Protein AF-A0A1H5WVT0-F1 (afdb_monomer)

Secondary structure (DSSP, 8-state):
----HHHHHHHHHHHHHHHHHHHHHHTTT-GGGHHHHHHTHHHHHHHHHHHHH-SSTHHHHHHTT-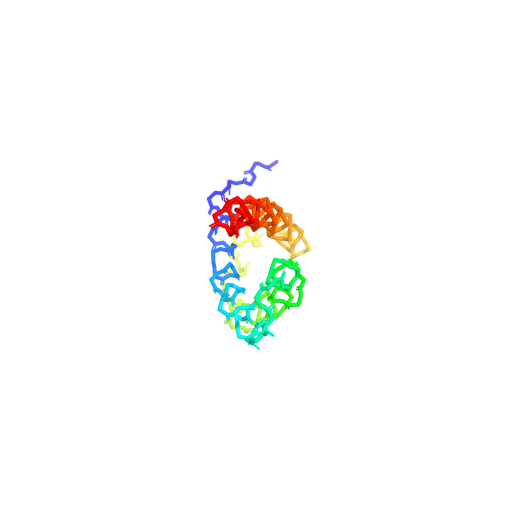-HHHHHHHHHHHHHHHHHHHHHHHHHHHHHHHHHH-

Foldseek 3Di:
DDDPVVVLCVLLVQLLVQLQVVLCVVCVVPVVCSLVCSLPVSSVVSVVVCVVPVPPVVVVVVVVVDDPVNSSVSSSVVSVVVSVVVNVVVVVVVVVVVVVVD

Solvent-accessible surface area (backbone atoms only — not comparable to full-atom values): 5594 Å² total; per-residue (Å²): 134,86,79,56,66,69,59,58,46,62,65,35,47,62,32,52,55,44,11,55,55,45,14,52,64,74,24,68,96,41,67,89,49,29,42,60,34,39,51,41,64,16,35,54,52,18,49,50,49,50,57,68,74,50,67,73,66,50,58,64,45,45,75,66,72,49,51,76,65,56,56,51,52,54,43,48,52,53,43,45,56,53,25,52,52,45,45,53,51,52,53,54,51,49,54,56,51,52,66,76,72,109

pLDDT: mean 85.24, std 10.45, range [49.06, 96.12]

Mean predicted aligned error: 5.93 Å

Sequence (102 aa):
MVISLKHLWQFYKPILFINLVLSMAFCMGYVAYYPYVFMTAGYLCAAGLVRLFERNTKFLFYNLGLSRKDLLVYTFIANLLISLLLLGLFHLLSLAYDEFKG

Organism: NCBI:txid797291

Nearest PDB structures (foldseek):
  3k1i-assembly2_B  TM=2.559E-01  e=9.617E+00  Helicobacter pylori 26695

Radius of gyration: 16.26 Å; Cα contacts (8 Å, |Δi|>4): 58; chains: 1; bounding box: 41×27×44 Å

Structure (mmCIF, N/CA/C/O backbone):
data_AF-A0A1H5WVT0-F1
#
_entry.id   AF-A0A1H5WVT0-F1
#
loop_
_atom_site.group_PDB
_atom_site.id
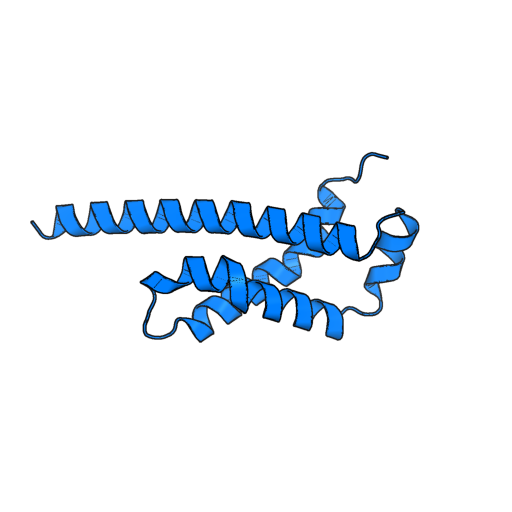_atom_site.type_symbol
_atom_site.label_atom_id
_atom_site.label_alt_id
_atom_site.label_comp_id
_atom_site.label_asym_id
_atom_site.label_entity_id
_atom_site.label_seq_id
_atom_site.pdbx_PDB_ins_code
_atom_site.Cartn_x
_atom_site.Cartn_y
_atom_site.Cartn_z
_atom_site.occupancy
_atom_site.B_iso_or_equiv
_atom_site.auth_seq_id
_atom_site.auth_comp_id
_atom_site.auth_asym_id
_atom_site.auth_atom_id
_atom_site.pdbx_PDB_model_num
ATOM 1 N N . MET A 1 1 ? -11.549 15.118 18.814 1.00 49.06 1 MET A N 1
ATOM 2 C CA . MET A 1 1 ? -11.004 13.872 19.397 1.00 49.06 1 MET A CA 1
ATOM 3 C C . MET A 1 1 ? -9.733 13.523 18.640 1.00 49.06 1 MET A C 1
ATOM 5 O O . MET A 1 1 ? -9.809 13.308 17.438 1.00 49.06 1 MET A O 1
ATOM 9 N N . VAL A 1 2 ? -8.568 13.578 19.288 1.00 58.69 2 VAL A N 1
ATOM 10 C CA . VAL A 1 2 ? -7.285 13.320 18.616 1.00 58.69 2 VAL A CA 1
ATOM 11 C C . VAL A 1 2 ? -7.069 11.814 18.577 1.00 58.69 2 VAL A C 1
ATOM 13 O O . VAL A 1 2 ? -6.731 11.199 19.586 1.00 58.69 2 VAL A O 1
ATOM 16 N N . ILE A 1 3 ? -7.310 11.203 17.421 1.00 67.31 3 ILE A N 1
ATOM 17 C CA . ILE A 1 3 ? -6.962 9.801 17.203 1.00 67.31 3 ILE A CA 1
ATOM 18 C C . ILE A 1 3 ? -5.439 9.719 17.238 1.00 67.31 3 ILE A C 1
ATOM 20 O O . ILE A 1 3 ? -4.753 10.330 16.419 1.00 67.31 3 ILE A O 1
ATOM 24 N N . SER A 1 4 ? -4.894 8.984 18.203 1.00 77.31 4 SER A N 1
ATOM 25 C CA . SER A 1 4 ? -3.447 8.824 18.285 1.00 77.31 4 SER A CA 1
ATOM 26 C C . SER A 1 4 ? -2.950 8.005 17.093 1.00 77.31 4 SER A C 1
ATOM 28 O O . SER A 1 4 ? -3.402 6.879 16.868 1.00 77.31 4 SER A O 1
ATOM 30 N N . LEU A 1 5 ? -1.980 8.566 16.364 1.00 79.56 5 LEU A N 1
ATOM 31 C CA . LEU A 1 5 ? -1.302 7.956 15.213 1.00 79.56 5 LEU A CA 1
ATOM 32 C C . LEU A 1 5 ? -0.843 6.516 15.483 1.00 79.56 5 LEU A C 1
ATOM 34 O O . LEU A 1 5 ? -0.861 5.681 14.585 1.00 79.56 5 LEU A O 1
ATOM 38 N N . LYS A 1 6 ? -0.498 6.202 16.738 1.00 82.50 6 LYS A N 1
ATOM 39 C CA . LYS A 1 6 ? -0.097 4.860 17.172 1.00 82.50 6 LYS A CA 1
ATOM 40 C C . LYS A 1 6 ? -1.178 3.805 16.913 1.00 82.50 6 LYS A C 1
ATOM 42 O O . LYS A 1 6 ? -0.851 2.698 16.496 1.00 82.50 6 LYS A O 1
ATOM 47 N N . HIS A 1 7 ? -2.449 4.143 17.127 1.00 80.62 7 HIS A N 1
ATOM 48 C CA . HIS A 1 7 ? -3.568 3.217 16.927 1.00 80.62 7 HIS A CA 1
ATOM 49 C C . HIS A 1 7 ? -3.839 2.995 15.438 1.00 80.62 7 HIS A C 1
ATOM 51 O O . HIS A 1 7 ? -4.018 1.858 15.007 1.00 80.62 7 HIS A O 1
ATOM 57 N N . LEU A 1 8 ? -3.795 4.070 14.642 1.00 82.69 8 LEU A N 1
ATOM 58 C CA . LEU A 1 8 ? -3.911 3.980 13.184 1.00 82.69 8 LEU A CA 1
ATOM 59 C C . LEU A 1 8 ? -2.778 3.135 12.597 1.00 82.69 8 LEU A C 1
ATOM 61 O O . LEU A 1 8 ? -3.027 2.273 11.759 1.00 82.69 8 LEU A O 1
ATOM 65 N N . TRP A 1 9 ? -1.552 3.322 13.090 1.00 84.69 9 TRP A N 1
ATOM 66 C CA . TRP A 1 9 ? -0.403 2.524 12.679 1.00 84.69 9 TRP A CA 1
ATOM 67 C C . TRP A 1 9 ? -0.555 1.045 13.039 1.00 84.69 9 TRP A C 1
ATOM 69 O O . TRP A 1 9 ? -0.289 0.187 12.203 1.00 84.69 9 TRP A O 1
ATOM 79 N N . GLN A 1 10 ? -1.016 0.725 14.252 1.00 85.81 10 GLN A N 1
ATOM 80 C CA . GLN A 1 10 ? -1.258 -0.664 14.655 1.00 85.81 10 GLN A CA 1
ATOM 81 C C . GLN A 1 10 ? -2.299 -1.351 13.769 1.00 85.81 10 GLN A C 1
ATOM 83 O O . GLN A 1 10 ? -2.098 -2.503 13.397 1.00 85.81 10 GLN A O 1
ATOM 88 N N . PHE A 1 11 ? -3.364 -0.639 13.398 1.00 85.56 11 PHE A N 1
ATOM 89 C CA . PHE A 1 11 ? -4.380 -1.156 12.485 1.00 85.56 11 PHE A CA 1
ATOM 90 C C . PHE A 1 11 ? -3.859 -1.300 11.046 1.00 85.56 11 PHE A C 1
ATOM 92 O O . PHE A 1 11 ? -4.169 -2.269 10.358 1.00 85.56 11 PHE A O 1
ATOM 99 N N . TYR A 1 12 ? -3.038 -0.354 10.584 1.00 90.12 12 TYR A N 1
ATOM 100 C CA . TYR A 1 12 ? -2.490 -0.368 9.230 1.00 90.12 12 TYR A CA 1
ATOM 101 C C . TYR A 1 12 ? -1.385 -1.412 9.030 1.00 90.12 12 TYR A C 1
ATOM 103 O O . TYR A 1 12 ? -1.272 -1.989 7.953 1.00 90.12 12 TYR A O 1
ATOM 111 N N . LYS A 1 13 ? -0.581 -1.683 10.062 1.00 90.50 13 LYS A N 1
ATOM 112 C CA . LYS A 1 13 ? 0.568 -2.594 10.007 1.00 90.50 13 LYS A CA 1
ATOM 113 C C . LYS A 1 13 ? 0.256 -3.954 9.352 1.00 90.50 13 LYS A C 1
ATOM 115 O O . LYS A 1 13 ? 0.964 -4.296 8.407 1.00 90.50 13 LYS A O 1
ATOM 120 N N . PRO A 1 14 ? -0.759 -4.733 9.774 1.00 91.06 14 PRO A N 1
ATOM 121 C CA . PRO A 1 14 ? -1.060 -6.013 9.128 1.00 91.06 14 PRO A CA 1
ATOM 122 C C . PRO A 1 14 ? -1.494 -5.847 7.664 1.00 91.06 14 PRO A C 1
ATOM 124 O O . PRO A 1 14 ? -1.076 -6.634 6.817 1.00 91.06 14 PRO A O 1
ATOM 127 N N . ILE A 1 15 ? -2.263 -4.797 7.346 1.00 92.81 15 ILE A N 1
ATOM 128 C CA . ILE A 1 15 ? -2.681 -4.489 5.969 1.00 92.81 15 ILE A CA 1
ATOM 129 C C . ILE A 1 15 ? -1.452 -4.219 5.101 1.00 92.81 15 ILE A C 1
ATOM 131 O O . ILE A 1 15 ? -1.344 -4.784 4.019 1.00 92.81 15 ILE A O 1
ATOM 135 N N . LEU A 1 16 ? -0.502 -3.419 5.590 1.00 93.75 16 LEU A N 1
ATOM 136 C CA . LEU A 1 16 ? 0.741 -3.107 4.888 1.00 93.75 16 LEU A CA 1
ATOM 137 C C . LEU A 1 16 ? 1.549 -4.372 4.565 1.00 93.75 16 LEU A C 1
ATOM 139 O O . LEU A 1 16 ? 1.956 -4.560 3.422 1.00 93.75 16 LEU A O 1
ATOM 143 N N . PHE A 1 17 ? 1.760 -5.250 5.550 1.00 93.44 17 PHE A N 1
ATOM 144 C CA . PHE A 1 17 ? 2.534 -6.480 5.349 1.00 93.44 17 PHE A CA 1
ATOM 145 C C . PHE A 1 17 ? 1.870 -7.434 4.356 1.00 93.44 17 PHE A C 1
ATOM 147 O O . PHE A 1 17 ? 2.540 -7.961 3.469 1.00 93.44 17 PHE A O 1
ATOM 154 N N . ILE A 1 18 ? 0.556 -7.631 4.465 1.00 93.75 18 ILE A N 1
ATOM 155 C CA . ILE A 1 18 ? -0.179 -8.490 3.533 1.00 93.75 18 ILE A CA 1
ATOM 156 C C . ILE A 1 18 ? -0.187 -7.866 2.132 1.00 93.75 18 ILE A C 1
ATOM 158 O O . ILE A 1 18 ? 0.003 -8.579 1.150 1.00 93.75 18 ILE A O 1
ATOM 162 N N . ASN A 1 19 ? -0.344 -6.542 2.031 1.00 96.12 19 ASN A N 1
ATOM 163 C CA . ASN A 1 19 ? -0.328 -5.827 0.759 1.00 96.12 19 ASN A CA 1
ATOM 164 C C . ASN A 1 19 ? 1.029 -5.948 0.047 1.00 96.12 19 ASN A C 1
ATOM 166 O O . ASN A 1 19 ? 1.058 -6.205 -1.153 1.00 96.12 19 ASN A O 1
ATOM 170 N N . LEU A 1 20 ? 2.145 -5.834 0.778 1.00 93.56 20 LEU A N 1
ATOM 171 C CA . LEU A 1 20 ? 3.492 -6.042 0.228 1.00 93.56 20 LEU A CA 1
ATOM 172 C C . LEU A 1 20 ? 3.606 -7.420 -0.440 1.00 93.56 20 LEU A C 1
ATOM 174 O O . LEU A 1 20 ? 3.955 -7.514 -1.614 1.00 93.56 20 LEU A O 1
ATOM 178 N N . VAL A 1 21 ? 3.259 -8.484 0.289 1.00 93.94 21 VAL A N 1
ATOM 179 C CA . VAL A 1 21 ? 3.389 -9.864 -0.204 1.00 93.94 21 VAL A CA 1
ATOM 180 C C . VAL A 1 21 ? 2.433 -10.139 -1.367 1.00 93.94 21 VAL A C 1
ATOM 182 O O . VAL A 1 21 ? 2.849 -10.695 -2.383 1.00 93.94 21 VAL A O 1
ATOM 185 N N . LEU A 1 22 ? 1.169 -9.722 -1.260 1.00 94.00 22 LEU A N 1
ATOM 186 C CA . LEU A 1 22 ? 0.181 -9.927 -2.323 1.00 94.00 22 LEU A CA 1
ATOM 187 C C . LEU A 1 22 ? 0.534 -9.166 -3.595 1.00 94.00 22 LEU A C 1
ATOM 189 O O . LEU A 1 22 ? 0.417 -9.712 -4.687 1.00 94.00 22 LEU A O 1
ATOM 193 N N . SER A 1 23 ? 0.990 -7.924 -3.464 1.00 94.75 23 SER A N 1
ATOM 194 C CA . SER A 1 23 ? 1.366 -7.113 -4.620 1.00 94.75 23 SER A CA 1
ATOM 195 C C . SER A 1 23 ? 2.591 -7.672 -5.328 1.00 94.75 23 SER A C 1
ATOM 197 O O . SER A 1 23 ? 2.649 -7.639 -6.554 1.00 94.75 23 SER A O 1
ATOM 199 N N . MET A 1 24 ? 3.545 -8.245 -4.585 1.00 92.31 24 MET A N 1
ATOM 200 C CA . MET A 1 24 ? 4.671 -8.959 -5.192 1.00 92.31 24 MET A CA 1
ATOM 201 C C . MET A 1 24 ? 4.188 -10.198 -5.946 1.00 92.31 24 MET A C 1
ATOM 203 O O . MET A 1 24 ? 4.602 -10.415 -7.082 1.00 92.31 24 MET A O 1
ATOM 207 N N . ALA A 1 25 ? 3.284 -10.978 -5.345 1.00 92.94 25 ALA A N 1
ATOM 208 C CA . ALA A 1 25 ? 2.727 -12.172 -5.976 1.00 92.94 25 ALA A CA 1
ATOM 209 C C . ALA A 1 25 ? 1.944 -11.842 -7.260 1.00 92.94 25 ALA A C 1
ATOM 211 O O . ALA A 1 25 ? 2.094 -12.528 -8.267 1.00 92.94 25 ALA A O 1
ATOM 212 N N . PHE A 1 26 ? 1.148 -10.770 -7.257 1.00 92.50 26 PHE A N 1
ATOM 213 C CA . PHE A 1 26 ? 0.371 -10.336 -8.423 1.00 92.50 26 PHE A CA 1
ATOM 214 C C . PHE A 1 26 ? 1.223 -9.749 -9.549 1.00 92.50 26 PHE A C 1
ATOM 216 O O . PHE A 1 26 ? 0.850 -9.867 -10.713 1.00 92.50 26 PHE A O 1
ATOM 223 N N . CYS A 1 27 ? 2.364 -9.143 -9.226 1.00 93.06 27 CYS A N 1
ATOM 224 C CA . CYS A 1 27 ? 3.271 -8.564 -10.218 1.00 93.06 27 CYS A CA 1
ATOM 225 C C . CYS A 1 27 ? 4.412 -9.501 -10.624 1.00 93.06 27 CYS A C 1
ATOM 227 O O . CYS A 1 27 ? 5.395 -9.043 -11.215 1.00 93.06 27 CYS A O 1
ATOM 229 N N . MET A 1 28 ? 4.321 -10.798 -10.321 1.00 88.56 28 MET A N 1
ATOM 230 C CA . MET A 1 28 ? 5.340 -11.768 -10.710 1.00 88.56 28 MET A CA 1
ATOM 231 C C . MET A 1 28 ? 5.433 -11.821 -12.246 1.00 88.56 28 MET A C 1
ATOM 233 O O . MET A 1 28 ? 4.492 -12.217 -12.924 1.00 88.56 28 MET A O 1
ATOM 237 N N . GLY A 1 29 ? 6.555 -11.346 -12.797 1.00 84.75 29 GLY A N 1
ATOM 238 C CA . GLY A 1 29 ? 6.772 -11.185 -14.245 1.00 84.75 29 GLY A CA 1
ATOM 239 C C . GLY A 1 29 ? 6.600 -9.757 -14.782 1.00 84.75 29 GLY A C 1
ATOM 240 O O . GLY A 1 29 ? 7.050 -9.472 -15.887 1.00 84.75 29 GLY A O 1
ATOM 241 N N . TYR A 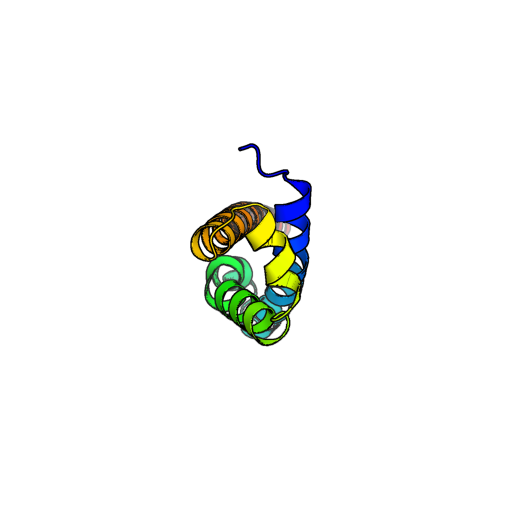1 30 ? 6.037 -8.836 -13.993 1.00 88.75 30 TYR A N 1
ATOM 242 C CA . TYR A 1 30 ? 5.740 -7.456 -14.397 1.00 88.75 30 TYR A CA 1
ATOM 243 C C . TYR A 1 30 ? 6.026 -6.459 -13.260 1.00 88.75 30 TYR A C 1
ATOM 245 O O . TYR A 1 30 ? 5.149 -5.733 -12.792 1.00 88.75 30 TYR A O 1
ATOM 253 N N . VAL A 1 31 ? 7.285 -6.409 -12.812 1.00 87.00 31 VAL A N 1
ATOM 254 C CA . VAL A 1 31 ? 7.717 -5.648 -11.620 1.00 87.00 31 VAL A CA 1
ATOM 255 C C . VAL A 1 31 ? 7.424 -4.145 -11.731 1.00 87.00 31 VAL A C 1
ATOM 257 O O . VAL A 1 31 ? 7.096 -3.516 -10.730 1.00 87.00 31 VAL A O 1
ATOM 260 N N . ALA A 1 32 ? 7.442 -3.573 -12.939 1.00 86.94 32 ALA A N 1
ATOM 261 C CA . ALA A 1 32 ? 7.098 -2.166 -13.170 1.00 86.94 32 ALA A CA 1
ATOM 262 C C . ALA A 1 32 ? 5.665 -1.801 -12.726 1.00 86.94 32 ALA A C 1
ATOM 264 O O . ALA A 1 32 ? 5.401 -0.655 -12.368 1.00 86.94 32 ALA A O 1
ATOM 265 N N . TYR A 1 33 ? 4.745 -2.771 -12.692 1.00 89.81 33 TYR A N 1
ATOM 266 C CA . TYR A 1 33 ? 3.362 -2.544 -12.266 1.00 89.81 33 TYR A CA 1
ATOM 267 C C . TYR A 1 33 ? 3.174 -2.620 -10.748 1.00 89.81 33 TYR A C 1
ATOM 269 O O . TYR A 1 33 ? 2.095 -2.302 -10.243 1.00 89.81 33 TYR A O 1
ATOM 277 N N . TYR A 1 34 ? 4.212 -3.018 -10.006 1.00 91.56 34 TYR A N 1
ATOM 278 C CA . TYR A 1 34 ? 4.160 -3.208 -8.560 1.00 91.56 34 TYR A CA 1
ATOM 279 C C . TYR A 1 34 ? 3.563 -2.017 -7.795 1.00 91.56 34 TYR A C 1
ATOM 281 O O . TYR A 1 34 ? 2.631 -2.248 -7.022 1.00 91.56 34 TYR A O 1
ATOM 289 N N . PRO A 1 35 ? 3.977 -0.752 -8.021 1.00 91.69 35 PRO A N 1
ATOM 290 C CA . PRO A 1 35 ? 3.415 0.370 -7.271 1.00 91.69 35 PRO A CA 1
ATOM 291 C C . PRO A 1 35 ? 1.912 0.569 -7.519 1.00 91.69 35 PRO A C 1
ATOM 293 O O . PRO A 1 35 ? 1.170 0.903 -6.597 1.00 91.69 35 PRO A O 1
ATOM 296 N N . TYR A 1 36 ? 1.435 0.310 -8.741 1.00 92.00 36 TYR A N 1
ATOM 297 C CA . TYR A 1 36 ? 0.017 0.434 -9.097 1.00 92.00 36 TYR A CA 1
ATOM 298 C C . TYR A 1 36 ? -0.832 -0.667 -8.460 1.00 92.00 36 TYR A C 1
ATOM 300 O O . TYR A 1 36 ? -1.923 -0.398 -7.948 1.00 92.00 36 TYR A O 1
ATOM 308 N N . VAL A 1 37 ? -0.328 -1.902 -8.453 1.00 94.19 37 VAL A N 1
ATOM 309 C CA . VAL A 1 37 ? -1.002 -3.038 -7.812 1.00 94.19 37 VAL A CA 1
ATOM 310 C C . VAL A 1 37 ? -1.023 -2.869 -6.295 1.00 94.19 37 VAL A C 1
ATOM 312 O O . VAL A 1 37 ? -2.077 -3.044 -5.684 1.00 94.19 37 VAL A O 1
ATOM 315 N N . PHE A 1 38 ? 0.089 -2.426 -5.709 1.00 95.12 38 PHE A N 1
ATOM 316 C CA . PHE A 1 38 ? 0.197 -2.093 -4.290 1.00 95.12 38 PHE A CA 1
ATOM 317 C C . PHE A 1 38 ? -0.759 -0.973 -3.872 1.00 95.12 38 PHE A C 1
ATOM 319 O O . PHE A 1 38 ? -1.374 -1.031 -2.803 1.00 95.12 38 PHE A O 1
ATOM 326 N N . MET A 1 39 ? -0.961 0.021 -4.734 1.00 93.81 39 MET A N 1
ATOM 327 C CA . MET A 1 39 ? -1.924 1.092 -4.494 1.00 93.81 39 MET A CA 1
ATOM 328 C C . MET A 1 39 ? -3.380 0.604 -4.514 1.00 93.81 39 MET A C 1
ATOM 330 O O . MET A 1 39 ? -4.213 1.140 -3.783 1.00 93.81 39 MET A O 1
ATOM 334 N N . THR A 1 40 ? -3.698 -0.393 -5.347 1.00 93.56 40 THR A N 1
ATOM 335 C CA . THR A 1 40 ? -5.078 -0.773 -5.685 1.00 93.56 40 THR A CA 1
ATOM 336 C C . THR A 1 40 ? -5.431 -2.195 -5.241 1.00 93.56 40 THR A C 1
ATOM 338 O O . THR A 1 40 ? -5.845 -2.402 -4.099 1.00 93.56 40 THR A O 1
ATOM 341 N N . ALA A 1 41 ? -5.308 -3.177 -6.138 1.00 92.75 41 ALA A N 1
ATOM 342 C CA . ALA A 1 41 ? -5.767 -4.548 -5.948 1.00 92.75 41 ALA A CA 1
ATOM 343 C C . ALA A 1 41 ? -5.115 -5.217 -4.732 1.00 92.75 41 ALA A C 1
ATOM 345 O O . ALA A 1 41 ? -5.810 -5.858 -3.945 1.00 92.75 41 ALA A O 1
ATOM 346 N N . GLY A 1 42 ? -3.814 -5.003 -4.521 1.00 93.38 42 GLY A N 1
ATOM 347 C CA . GLY A 1 42 ? -3.103 -5.504 -3.350 1.00 93.38 42 GLY A CA 1
ATOM 348 C C . GLY A 1 42 ? -3.686 -4.958 -2.046 1.00 93.38 42 GLY A C 1
ATOM 349 O O . GLY A 1 42 ? -3.990 -5.733 -1.136 1.00 93.38 42 GLY A O 1
ATOM 350 N N . TYR A 1 43 ? -3.935 -3.644 -1.974 1.00 95.50 43 TYR A N 1
ATOM 351 C CA . TYR A 1 43 ? -4.527 -3.012 -0.793 1.00 95.50 43 TYR A CA 1
ATOM 352 C C . TYR A 1 43 ? -5.943 -3.523 -0.527 1.00 95.50 43 TYR A C 1
ATOM 354 O O . TYR A 1 43 ? -6.261 -3.879 0.607 1.00 95.50 43 TYR A O 1
ATOM 362 N N . LEU A 1 44 ? -6.792 -3.599 -1.557 1.00 94.00 44 LEU A N 1
ATOM 363 C CA . LEU A 1 44 ? -8.168 -4.082 -1.410 1.00 94.00 44 LEU A CA 1
ATOM 364 C C . LEU A 1 44 ? -8.205 -5.534 -0.920 1.00 94.00 44 LEU A C 1
ATOM 366 O O . LEU A 1 44 ? -8.966 -5.851 -0.001 1.00 94.00 44 LEU A O 1
ATOM 370 N N . CYS A 1 45 ? -7.357 -6.400 -1.478 1.00 93.75 45 CYS A N 1
ATOM 371 C CA . CYS A 1 45 ? -7.230 -7.784 -1.031 1.00 93.75 45 CYS A CA 1
ATOM 372 C C . CYS A 1 45 ? -6.696 -7.867 0.405 1.00 93.75 45 CYS A C 1
ATOM 374 O O . CYS A 1 45 ? -7.271 -8.583 1.224 1.00 93.75 45 CYS A O 1
ATOM 376 N N . ALA A 1 46 ? -5.659 -7.102 0.748 1.00 93.88 46 ALA A N 1
ATOM 377 C CA . ALA A 1 46 ? -5.088 -7.081 2.091 1.00 93.88 46 ALA A CA 1
ATOM 378 C C . ALA A 1 46 ? -6.085 -6.574 3.142 1.00 93.88 46 ALA A C 1
ATOM 380 O O . ALA A 1 46 ? -6.300 -7.226 4.164 1.00 93.88 46 ALA A O 1
ATOM 381 N N . ALA A 1 47 ? -6.756 -5.452 2.875 1.00 91.62 47 ALA A N 1
ATOM 382 C CA . ALA A 1 47 ? -7.793 -4.903 3.742 1.00 91.62 47 ALA A CA 1
ATOM 383 C C . ALA A 1 47 ? -8.978 -5.874 3.887 1.00 91.62 47 ALA A C 1
ATOM 385 O O . ALA A 1 47 ? -9.529 -6.027 4.981 1.00 91.62 47 ALA A O 1
ATOM 386 N N . GLY A 1 48 ? -9.348 -6.569 2.807 1.00 90.88 48 GLY A N 1
ATOM 387 C CA . GLY A 1 48 ? -10.355 -7.629 2.813 1.00 90.88 48 GLY A CA 1
ATOM 388 C C . GLY A 1 48 ? -9.963 -8.826 3.684 1.00 90.88 48 GLY A C 1
ATOM 389 O O . GLY A 1 48 ? -10.764 -9.266 4.509 1.00 90.88 48 GLY A O 1
ATOM 390 N N . LEU A 1 49 ? -8.728 -9.315 3.561 1.00 90.56 49 LEU A N 1
ATOM 391 C CA . LEU A 1 49 ? -8.213 -10.431 4.360 1.00 90.56 49 LEU A CA 1
ATOM 392 C C . LEU A 1 49 ? -8.130 -10.069 5.842 1.00 90.56 49 LEU A C 1
ATOM 394 O O . LEU A 1 49 ? -8.703 -10.776 6.669 1.00 90.56 49 LEU A O 1
ATOM 398 N N . VAL A 1 50 ? -7.514 -8.935 6.187 1.00 88.50 50 VAL A N 1
ATOM 399 C CA . VAL A 1 50 ? -7.468 -8.458 7.581 1.00 88.50 50 VAL A CA 1
ATOM 400 C C . VAL A 1 50 ? -8.883 -8.316 8.133 1.00 88.50 50 VAL A C 1
ATOM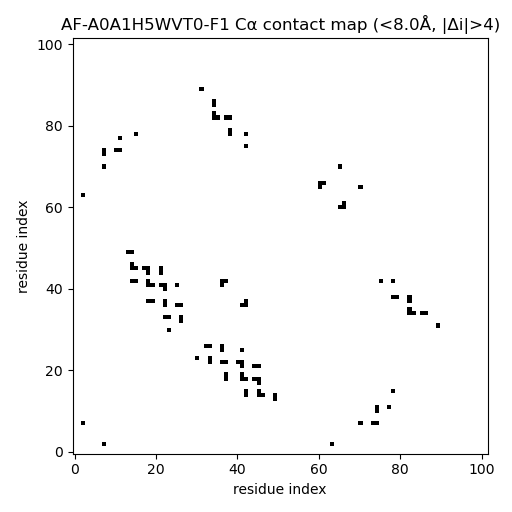 402 O O . VAL A 1 50 ? -9.165 -8.740 9.251 1.00 88.50 50 VAL A O 1
ATOM 405 N N . ARG A 1 51 ? -9.831 -7.816 7.331 1.00 83.88 51 ARG A N 1
ATOM 406 C CA . ARG A 1 51 ? -11.237 -7.722 7.739 1.00 83.88 51 ARG A CA 1
ATOM 407 C C . ARG A 1 51 ? -11.856 -9.081 8.082 1.00 83.88 51 ARG A C 1
ATOM 409 O O . ARG A 1 51 ? -12.701 -9.099 8.991 1.00 83.88 51 ARG A O 1
ATOM 416 N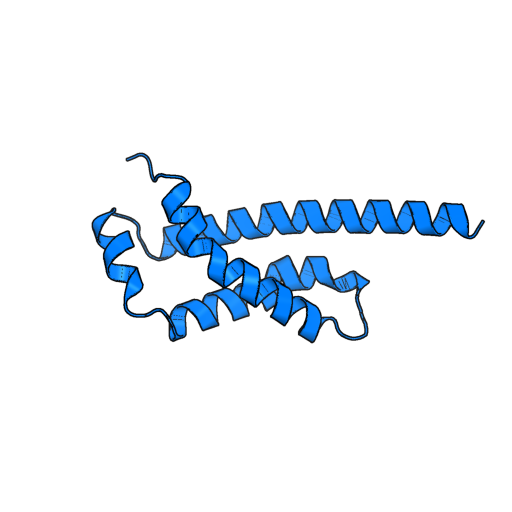 N . LEU A 1 52 ? -11.517 -10.139 7.344 1.00 83.94 52 LEU A N 1
ATOM 417 C CA . LEU A 1 52 ? -12.033 -11.497 7.541 1.00 83.94 52 LEU A CA 1
ATOM 418 C C . LEU A 1 52 ? -11.426 -12.156 8.784 1.00 83.94 52 LEU A C 1
ATOM 420 O O . LEU A 1 52 ? -12.174 -12.715 9.585 1.00 83.94 52 LEU A O 1
ATOM 424 N N . PHE A 1 53 ? -10.111 -12.037 8.974 1.00 82.00 53 PHE A N 1
ATOM 425 C CA . PHE A 1 53 ? -9.394 -12.701 10.065 1.00 82.00 53 PHE A CA 1
ATOM 426 C C . PHE A 1 53 ? -9.452 -11.937 11.398 1.00 82.00 53 PHE A C 1
ATOM 428 O O . PHE A 1 53 ? -9.578 -12.549 12.456 1.00 82.00 53 PHE A O 1
ATOM 435 N N . GLU A 1 54 ? -9.462 -10.603 11.385 1.00 72.56 54 GLU A N 1
ATOM 436 C CA . GLU A 1 54 ? -9.472 -9.781 12.600 1.00 72.56 54 GLU A CA 1
ATOM 437 C C . GLU A 1 54 ? -10.878 -9.290 12.979 1.00 72.56 54 GLU A C 1
ATOM 439 O O . GLU A 1 54 ? -11.186 -8.094 13.031 1.00 72.56 54 GLU A O 1
ATOM 444 N N . ARG A 1 55 ? -11.799 -10.217 13.255 1.00 64.19 55 ARG A N 1
ATOM 445 C CA . ARG A 1 55 ? -13.145 -9.843 13.731 1.00 64.19 55 ARG A CA 1
ATOM 446 C C . ARG A 1 55 ? -13.139 -9.222 15.139 1.00 64.19 55 ARG A C 1
ATOM 448 O O . ARG A 1 55 ? -13.967 -8.347 15.386 1.00 64.19 55 ARG A O 1
ATOM 455 N N . ASN A 1 56 ? -12.195 -9.605 16.006 1.00 60.81 56 ASN A N 1
ATOM 456 C CA . ASN A 1 56 ? -12.214 -9.281 17.442 1.00 60.81 56 ASN A CA 1
ATOM 457 C C . ASN A 1 56 ? -11.459 -7.996 17.841 1.00 60.81 56 ASN A C 1
ATOM 459 O O . ASN A 1 56 ? -11.836 -7.359 18.818 1.00 60.81 56 ASN A O 1
ATOM 463 N N . THR A 1 57 ? -10.451 -7.544 17.088 1.00 61.53 57 THR A N 1
ATOM 464 C CA . THR A 1 57 ? -9.700 -6.301 17.397 1.00 61.53 57 THR A CA 1
ATOM 465 C C . THR A 1 57 ? -10.526 -5.028 17.169 1.00 61.53 57 THR A C 1
ATOM 467 O O . THR A 1 57 ? -10.192 -3.956 17.671 1.00 61.53 57 THR A O 1
ATOM 470 N N . LYS A 1 58 ? -11.665 -5.145 16.474 1.00 61.47 58 LYS A N 1
ATOM 471 C CA . LYS A 1 58 ? -12.565 -4.033 16.127 1.00 61.47 58 LYS A CA 1
ATOM 472 C C . LYS A 1 58 ? -13.189 -3.354 17.348 1.00 61.47 58 LYS A C 1
ATOM 474 O O . LYS A 1 58 ? -13.436 -2.153 17.288 1.00 61.47 58 LYS A O 1
ATOM 479 N N . PHE A 1 59 ? -13.407 -4.079 18.448 1.00 61.88 59 PHE A N 1
ATOM 480 C CA . PHE A 1 59 ? -14.010 -3.518 19.665 1.00 61.88 59 PHE A CA 1
ATOM 481 C C . PHE A 1 59 ? -13.162 -2.398 20.284 1.00 61.88 59 PHE A C 1
ATOM 483 O O . PHE A 1 59 ? -13.713 -1.419 20.781 1.00 61.88 59 PHE A O 1
ATOM 490 N N . LEU A 1 60 ? -11.833 -2.487 20.174 1.00 68.81 60 LEU A N 1
ATOM 491 C CA . LEU A 1 60 ? -10.923 -1.466 20.693 1.00 68.81 60 LEU A CA 1
ATOM 492 C C . LEU A 1 60 ? -11.094 -0.126 19.960 1.00 68.81 60 LEU A C 1
ATOM 494 O O . LEU A 1 60 ? -11.159 0.927 20.586 1.00 68.81 60 LEU A O 1
ATOM 498 N N . PHE A 1 61 ? -11.219 -0.165 18.633 1.00 68.94 61 PHE A N 1
ATOM 499 C CA . PHE A 1 61 ? -11.359 1.040 17.811 1.00 68.94 61 PHE A CA 1
ATOM 500 C C . PHE A 1 61 ? -12.760 1.649 17.888 1.00 68.94 61 PHE A C 1
ATOM 502 O O . PHE A 1 61 ? -12.907 2.867 17.822 1.00 68.94 61 PHE A O 1
ATOM 509 N N . TYR A 1 62 ? -13.783 0.820 18.103 1.00 68.56 62 TYR A N 1
ATOM 510 C CA . TYR A 1 62 ? -15.134 1.303 18.371 1.00 68.56 62 TYR A CA 1
ATOM 511 C C . TYR A 1 62 ? -15.247 2.057 19.690 1.00 68.56 62 TYR A C 1
ATOM 513 O O . TYR A 1 62 ? -15.881 3.109 19.731 1.00 68.56 62 TYR A O 1
ATOM 521 N N . ASN A 1 63 ? -14.580 1.571 20.738 1.00 74.69 63 ASN A N 1
ATOM 522 C CA . ASN A 1 63 ? -14.508 2.276 22.018 1.00 74.69 63 ASN A CA 1
ATOM 523 C C . ASN A 1 63 ? -13.769 3.620 21.903 1.00 74.69 63 ASN A C 1
ATOM 525 O O . ASN A 1 63 ? -13.998 4.517 22.706 1.00 74.69 63 ASN A O 1
ATOM 529 N N . LEU A 1 64 ? -12.926 3.782 20.879 1.00 74.19 64 LEU A N 1
ATOM 530 C CA . LEU A 1 64 ? -12.263 5.041 20.533 1.00 74.19 64 LEU A CA 1
ATOM 531 C C . LEU A 1 64 ? -13.116 5.951 19.629 1.00 74.19 64 LEU A C 1
ATOM 533 O O . LEU A 1 64 ? -12.601 6.945 19.127 1.00 74.19 64 LEU A O 1
ATOM 537 N N . GLY A 1 65 ? -14.390 5.624 19.386 1.00 76.38 65 GLY A N 1
ATOM 538 C CA . GLY A 1 65 ? -15.310 6.438 18.582 1.00 76.38 65 GLY A CA 1
ATOM 539 C C . GLY A 1 65 ? -15.019 6.440 17.078 1.00 76.38 65 GLY A C 1
ATOM 540 O O . GLY A 1 65 ? -15.569 7.264 16.351 1.00 76.38 65 GLY A O 1
ATOM 541 N N . LEU A 1 66 ? -14.159 5.541 16.594 1.00 78.31 66 LEU A N 1
ATOM 542 C CA . LEU A 1 66 ? -13.830 5.435 15.175 1.00 78.31 66 LEU A CA 1
ATOM 543 C C . LEU A 1 66 ? -14.858 4.582 14.440 1.00 78.31 66 LEU A C 1
ATOM 545 O O . LEU A 1 66 ? -15.111 3.429 14.806 1.00 78.31 66 LEU A O 1
ATOM 549 N N . SER A 1 67 ? -15.414 5.119 13.352 1.00 80.56 67 SER A N 1
ATOM 550 C CA . SER A 1 67 ? -16.256 4.318 12.474 1.00 80.56 67 SER A CA 1
ATOM 551 C C . SER A 1 67 ? -15.404 3.426 11.567 1.00 80.56 67 SER A C 1
ATOM 553 O O . SER A 1 67 ? -14.235 3.689 11.273 1.00 80.56 67 SER A O 1
ATOM 555 N N . ARG A 1 68 ? -16.015 2.350 11.058 1.00 76.62 68 ARG A N 1
ATOM 556 C CA . ARG A 1 68 ? -15.356 1.448 10.093 1.00 76.62 68 ARG A CA 1
ATOM 557 C C . ARG A 1 68 ? -14.898 2.173 8.831 1.00 76.62 68 ARG A C 1
ATOM 559 O O . ARG A 1 68 ? -13.887 1.794 8.248 1.00 76.62 68 ARG A O 1
ATOM 566 N N . LYS A 1 69 ? -15.683 3.158 8.387 1.00 83.38 69 LYS A N 1
ATOM 567 C CA . LYS A 1 69 ? -15.397 3.924 7.173 1.00 83.38 69 LYS A CA 1
ATOM 568 C C . LYS A 1 69 ? -14.151 4.776 7.380 1.00 83.38 69 LYS A C 1
ATOM 570 O O . LYS A 1 69 ? -13.286 4.773 6.515 1.00 83.38 69 LYS A O 1
ATOM 575 N N . ASP A 1 70 ? -14.016 5.382 8.554 1.00 84.38 70 ASP A N 1
ATOM 576 C CA . ASP A 1 70 ? -12.870 6.231 8.879 1.00 84.38 70 ASP A CA 1
ATOM 577 C C . ASP A 1 70 ? -11.571 5.424 8.888 1.00 84.38 70 ASP A C 1
ATOM 579 O O . ASP A 1 70 ? -10.597 5.822 8.261 1.00 84.38 70 ASP A O 1
ATOM 583 N N . LEU A 1 71 ? -11.562 4.237 9.509 1.00 85.00 71 LEU A N 1
ATOM 584 C CA . LEU A 1 71 ? -10.388 3.352 9.506 1.00 85.00 71 LEU A CA 1
ATOM 585 C C . LEU A 1 71 ? -9.956 2.948 8.086 1.00 85.00 71 LEU A C 1
ATOM 587 O O . LEU A 1 71 ? -8.762 2.941 7.780 1.00 85.00 71 LEU A O 1
ATOM 591 N N . LEU A 1 72 ? -10.913 2.632 7.208 1.00 86.62 72 LEU A N 1
ATOM 592 C CA . LEU A 1 72 ? -10.624 2.342 5.800 1.00 86.62 72 LEU A CA 1
ATOM 593 C C . LEU A 1 72 ? -10.051 3.565 5.081 1.00 86.62 72 LEU A C 1
ATOM 595 O O . LEU A 1 72 ? -9.036 3.445 4.409 1.00 86.62 72 LEU A O 1
ATOM 599 N N . VAL A 1 73 ? -10.644 4.744 5.266 1.00 89.75 73 VAL A N 1
ATOM 600 C CA . VAL A 1 73 ? -10.153 5.986 4.654 1.00 89.75 73 VAL A CA 1
ATOM 601 C C . VAL A 1 73 ? -8.740 6.317 5.136 1.00 89.75 73 VAL A C 1
ATOM 603 O O . VAL A 1 73 ? -7.863 6.565 4.313 1.00 89.75 73 VAL A O 1
ATOM 606 N N . TYR A 1 74 ? -8.471 6.252 6.442 1.00 88.56 74 TYR A N 1
ATOM 607 C CA . TYR A 1 74 ? -7.141 6.537 6.986 1.0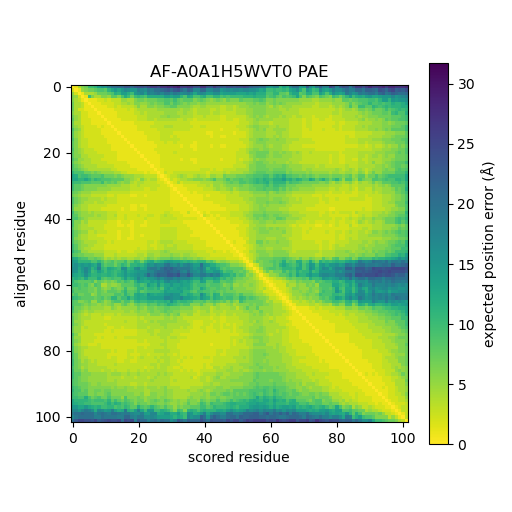0 88.56 74 TYR A CA 1
ATOM 608 C C . TYR A 1 74 ? -6.080 5.559 6.481 1.00 88.56 74 TYR A C 1
ATOM 610 O O . TYR A 1 74 ? -4.985 5.976 6.105 1.00 88.56 74 TYR A O 1
ATOM 618 N N . THR A 1 75 ? -6.395 4.263 6.444 1.00 90.75 75 THR A N 1
ATOM 619 C CA . THR A 1 75 ? -5.457 3.255 5.928 1.00 90.75 75 THR A CA 1
ATOM 620 C C . THR A 1 75 ? -5.258 3.358 4.425 1.00 90.75 75 THR A C 1
ATOM 622 O O . THR A 1 75 ? -4.145 3.146 3.956 1.00 90.75 75 THR A O 1
ATOM 625 N N . PHE A 1 76 ? -6.295 3.723 3.672 1.00 92.25 76 PHE A N 1
ATOM 626 C CA . PHE A 1 76 ? -6.181 3.978 2.242 1.00 92.25 76 PHE A CA 1
ATOM 627 C C . PHE A 1 76 ? -5.285 5.186 1.962 1.00 92.25 76 PHE A C 1
ATOM 629 O O . PHE A 1 76 ? -4.382 5.088 1.138 1.00 92.25 76 PHE A O 1
ATOM 636 N N . ILE A 1 77 ? -5.461 6.294 2.692 1.00 93.00 77 ILE A N 1
ATOM 637 C CA . ILE A 1 77 ? -4.594 7.477 2.579 1.00 93.00 77 ILE A CA 1
ATOM 638 C C . ILE A 1 77 ? -3.144 7.118 2.930 1.00 93.00 77 ILE A C 1
ATOM 640 O O . ILE A 1 77 ? -2.230 7.482 2.194 1.00 93.00 77 ILE A O 1
ATOM 644 N N . ALA A 1 78 ? -2.918 6.365 4.011 1.00 91.75 78 ALA A N 1
ATOM 645 C CA . ALA A 1 78 ? -1.578 5.898 4.368 1.00 91.75 78 ALA A CA 1
ATOM 646 C C . ALA A 1 78 ? -0.958 5.023 3.262 1.00 91.75 78 ALA A C 1
ATOM 648 O O . ALA A 1 78 ? 0.210 5.201 2.913 1.00 91.75 78 ALA A O 1
ATOM 649 N N . ASN A 1 79 ? -1.745 4.122 2.667 1.00 94.62 79 ASN A N 1
ATOM 650 C CA . ASN A 1 79 ? -1.304 3.287 1.553 1.00 94.62 79 ASN A CA 1
ATOM 651 C C . ASN A 1 79 ? -0.995 4.101 0.296 1.00 94.62 79 ASN A C 1
ATOM 653 O O . ASN A 1 79 ? 0.004 3.837 -0.368 1.00 94.62 79 ASN A O 1
ATOM 657 N N . LEU A 1 80 ? -1.807 5.114 -0.006 1.00 93.75 80 LEU A N 1
ATOM 658 C CA . LEU A 1 80 ? -1.590 6.033 -1.118 1.00 93.75 80 LEU A CA 1
ATOM 659 C C . LEU A 1 80 ? -0.254 6.770 -0.966 1.00 93.75 80 LEU A C 1
ATOM 661 O O . LEU A 1 80 ? 0.544 6.781 -1.897 1.00 93.75 80 LEU A O 1
ATOM 665 N N . LEU A 1 81 ? 0.026 7.322 0.220 1.00 93.88 81 LEU A N 1
ATOM 666 C CA . LEU A 1 81 ? 1.288 8.017 0.496 1.00 93.88 81 LEU A CA 1
ATOM 667 C C . LEU A 1 81 ? 2.498 7.095 0.299 1.00 93.88 81 LEU A C 1
ATOM 669 O O . LEU A 1 81 ? 3.470 7.481 -0.344 1.00 93.88 81 LEU A O 1
ATOM 673 N N . ILE A 1 82 ? 2.422 5.855 0.786 1.00 92.94 82 ILE A N 1
ATOM 674 C CA . ILE A 1 82 ? 3.488 4.861 0.589 1.00 92.94 82 ILE A CA 1
ATOM 675 C C . ILE A 1 82 ? 3.617 4.468 -0.887 1.00 92.94 82 ILE A C 1
ATOM 677 O O . ILE A 1 82 ? 4.728 4.315 -1.386 1.00 92.94 82 ILE A O 1
ATOM 681 N N . SER A 1 83 ? 2.502 4.349 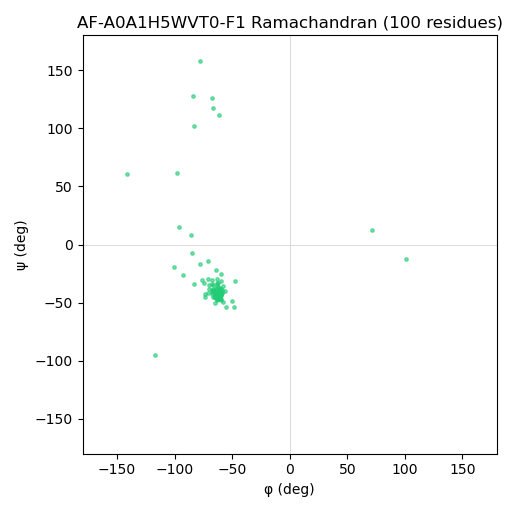-1.607 1.00 92.50 83 SER A N 1
ATOM 682 C CA . SER A 1 83 ? 2.499 4.026 -3.039 1.00 92.50 83 SER A CA 1
ATOM 683 C C . SER A 1 83 ? 3.156 5.127 -3.872 1.00 92.50 83 SER A C 1
ATOM 685 O O . SER A 1 83 ? 3.911 4.828 -4.792 1.00 92.50 83 SER A O 1
ATOM 687 N N . LEU A 1 84 ? 2.926 6.398 -3.526 1.00 93.44 84 LEU A N 1
ATOM 688 C CA . LEU A 1 84 ? 3.586 7.538 -4.168 1.00 93.44 84 LEU A CA 1
ATOM 689 C C . LEU A 1 84 ? 5.099 7.535 -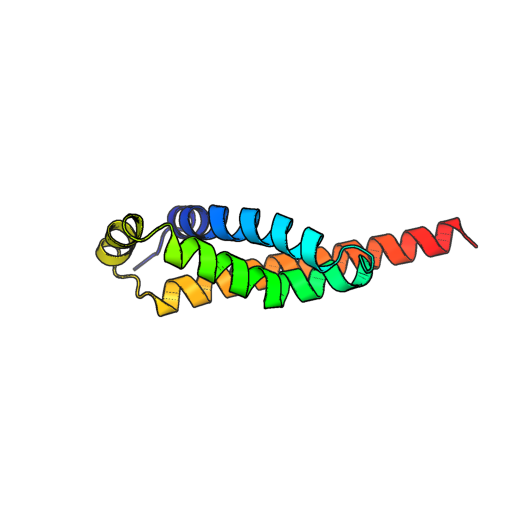3.914 1.00 93.44 84 LEU A C 1
ATOM 691 O O . LEU A 1 84 ? 5.872 7.777 -4.839 1.00 93.44 84 LEU A O 1
ATOM 695 N N . LEU A 1 85 ? 5.530 7.197 -2.694 1.00 93.44 85 LEU A N 1
ATOM 696 C CA . LEU A 1 85 ? 6.953 7.019 -2.385 1.00 93.44 85 LEU A CA 1
ATOM 697 C C . LEU A 1 85 ? 7.568 5.865 -3.191 1.00 93.44 85 LEU A C 1
ATOM 699 O O . LEU A 1 85 ? 8.667 6.010 -3.722 1.00 93.44 85 LEU A O 1
ATOM 703 N N . LEU A 1 86 ? 6.852 4.745 -3.328 1.00 90.44 86 LEU A N 1
ATOM 704 C CA . LEU A 1 86 ? 7.284 3.612 -4.152 1.00 90.44 86 LEU A CA 1
ATOM 705 C C . LEU A 1 86 ? 7.395 3.989 -5.632 1.00 90.44 86 LEU A C 1
ATOM 707 O O . LEU A 1 86 ? 8.378 3.620 -6.267 1.00 90.44 86 LEU A O 1
ATOM 711 N N . LEU A 1 87 ? 6.436 4.744 -6.175 1.00 92.19 87 LEU A N 1
ATOM 712 C CA . LEU A 1 87 ? 6.503 5.260 -7.546 1.00 92.19 87 LEU A CA 1
ATOM 713 C C . LEU A 1 87 ? 7.735 6.147 -7.753 1.00 92.19 87 LEU A C 1
ATOM 715 O O . LEU A 1 87 ? 8.464 5.952 -8.722 1.00 92.19 87 LEU A O 1
ATOM 719 N N . GLY A 1 88 ? 7.995 7.077 -6.829 1.00 91.50 88 GLY A N 1
ATOM 720 C CA . GLY A 1 88 ? 9.184 7.930 -6.881 1.00 91.50 88 GLY A CA 1
ATOM 721 C C . GLY A 1 88 ? 10.485 7.124 -6.845 1.00 91.50 88 GLY A C 1
ATOM 722 O O . GLY A 1 88 ? 11.384 7.371 -7.645 1.00 91.50 88 GLY A O 1
ATOM 723 N N . LEU A 1 89 ? 10.560 6.113 -5.975 1.00 91.38 89 LEU A N 1
ATOM 724 C CA . LEU A 1 89 ? 11.714 5.218 -5.878 1.00 91.38 89 LEU A CA 1
ATOM 725 C C . LEU A 1 89 ? 11.934 4.420 -7.172 1.00 91.38 89 LEU A C 1
ATOM 727 O O . LEU A 1 89 ? 13.058 4.337 -7.659 1.00 91.38 89 LEU A O 1
ATOM 731 N N . PHE A 1 90 ? 10.866 3.857 -7.741 1.00 89.62 90 PHE A N 1
ATOM 732 C CA . PHE A 1 90 ? 10.921 3.121 -9.006 1.00 89.62 90 PHE A CA 1
ATOM 733 C C . PHE A 1 90 ? 11.362 4.009 -10.167 1.00 89.62 90 PHE A C 1
ATOM 735 O O . PHE A 1 90 ? 12.163 3.584 -10.996 1.00 89.62 90 PHE A O 1
ATOM 742 N N . HIS A 1 91 ? 10.869 5.246 -10.216 1.00 89.31 91 HIS A N 1
ATOM 743 C CA . HIS A 1 91 ? 11.267 6.195 -11.246 1.00 89.31 91 HIS A CA 1
ATOM 744 C C . HIS A 1 91 ? 12.755 6.554 -11.139 1.00 89.31 91 HIS A C 1
ATOM 746 O O . HIS A 1 91 ? 13.465 6.521 -12.141 1.00 89.31 91 HIS A O 1
ATOM 752 N N . LEU A 1 92 ? 13.248 6.804 -9.923 1.00 90.81 92 LEU A N 1
ATOM 753 C CA . LEU A 1 92 ? 14.660 7.102 -9.676 1.00 90.81 92 LEU A CA 1
ATOM 754 C C . LEU A 1 92 ? 15.576 5.913 -10.014 1.00 90.81 92 LEU A C 1
ATOM 756 O O . LEU A 1 92 ? 16.627 6.101 -10.620 1.00 90.81 92 LEU A O 1
ATOM 760 N N . LEU A 1 93 ? 15.156 4.689 -9.684 1.00 88.94 93 LEU A N 1
ATOM 761 C CA . LEU A 1 93 ? 15.860 3.461 -10.071 1.00 88.94 93 LEU A CA 1
ATOM 762 C C . LEU A 1 93 ? 15.912 3.271 -11.592 1.00 88.94 93 LEU A C 1
ATOM 764 O O . LEU A 1 93 ? 16.935 2.833 -12.109 1.00 88.94 93 LEU A O 1
ATOM 768 N N . SER A 1 94 ? 14.831 3.603 -12.302 1.00 87.00 94 SER A N 1
ATOM 769 C CA . SER A 1 94 ? 14.791 3.532 -13.767 1.00 87.00 94 SER A CA 1
ATOM 770 C C . SER A 1 94 ? 15.792 4.495 -14.401 1.00 87.00 94 SER A C 1
ATOM 772 O O . SER A 1 94 ? 16.550 4.081 -15.269 1.00 87.00 94 SER A O 1
ATOM 774 N N . LEU A 1 95 ? 15.835 5.749 -13.937 1.00 88.25 95 LEU A N 1
ATOM 775 C CA . LEU A 1 95 ? 16.781 6.751 -14.440 1.00 88.25 95 LEU A CA 1
ATOM 776 C C . LEU A 1 95 ? 18.236 6.321 -14.215 1.00 88.25 95 LEU A C 1
ATOM 778 O O . LEU A 1 95 ? 19.048 6.385 -15.132 1.00 88.25 95 LEU A O 1
ATOM 782 N N . ALA A 1 96 ? 18.548 5.815 -13.019 1.00 88.69 96 ALA A N 1
ATOM 783 C CA . ALA A 1 96 ? 19.883 5.311 -12.709 1.00 88.69 96 ALA A CA 1
ATOM 784 C C . ALA A 1 96 ? 20.273 4.108 -13.586 1.00 88.69 96 ALA A C 1
ATOM 786 O O . ALA A 1 96 ? 21.430 3.967 -13.970 1.00 88.69 96 ALA A O 1
ATOM 787 N N . TYR A 1 97 ? 19.321 3.230 -13.915 1.00 85.25 97 TYR A N 1
ATOM 788 C CA . TYR A 1 97 ? 19.577 2.094 -14.798 1.00 85.25 97 TYR A CA 1
ATOM 789 C C . TYR A 1 97 ? 19.919 2.528 -16.227 1.00 85.25 97 TYR A C 1
ATOM 791 O O . TYR A 1 97 ? 20.822 1.949 -16.832 1.00 85.25 97 TYR A O 1
ATOM 799 N N . ASP A 1 98 ? 19.231 3.546 -16.748 1.00 82.88 98 ASP A N 1
ATOM 800 C CA . ASP A 1 98 ? 19.482 4.075 -18.090 1.00 82.88 98 ASP A CA 1
ATOM 801 C C . ASP A 1 98 ? 20.860 4.756 -18.185 1.00 82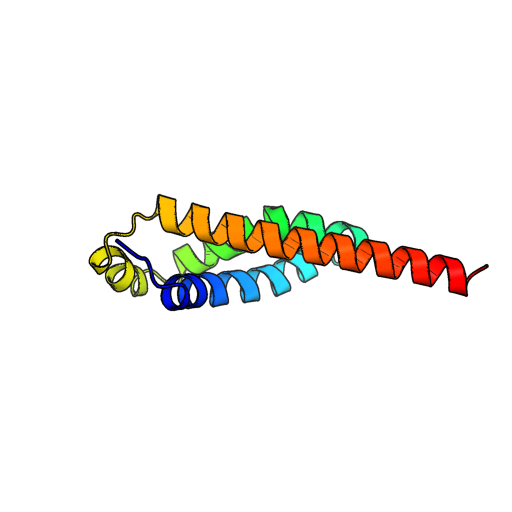.88 98 ASP A C 1
ATOM 803 O O . ASP A 1 98 ? 21.576 4.532 -19.161 1.00 82.88 98 ASP A O 1
ATOM 807 N N . GLU A 1 99 ? 21.292 5.487 -17.148 1.00 79.31 99 GLU A N 1
ATOM 808 C CA . GLU A 1 99 ? 22.647 6.070 -17.072 1.00 79.31 99 GLU A CA 1
ATOM 809 C C . GLU A 1 99 ? 23.765 5.016 -17.048 1.00 79.31 99 GLU A C 1
ATOM 811 O O . GLU A 1 99 ? 24.838 5.253 -17.589 1.00 79.31 99 GLU A O 1
ATOM 816 N N . PHE A 1 100 ? 23.535 3.847 -16.442 1.00 71.88 100 PHE A N 1
ATOM 817 C CA . PHE A 1 100 ? 24.529 2.765 -16.396 1.00 71.88 100 PHE A CA 1
ATOM 818 C C . PHE A 1 100 ? 24.635 1.962 -17.700 1.00 71.88 100 PHE A C 1
ATOM 820 O O . PHE A 1 100 ? 25.586 1.195 -17.869 1.00 71.88 100 PHE A O 1
ATOM 827 N N . LYS A 1 101 ? 23.634 2.062 -18.579 1.00 68.19 101 LYS A N 1
ATOM 828 C CA . LYS A 1 101 ? 23.558 1.300 -19.833 1.00 68.19 101 LYS A CA 1
ATOM 829 C C . LYS A 1 101 ? 23.983 2.099 -21.068 1.00 68.19 101 LYS A C 1
ATOM 831 O O . LYS A 1 101 ? 24.244 1.464 -22.092 1.00 68.19 101 LYS A O 1
ATOM 836 N N . GLY A 1 102 ? 23.983 3.431 -20.984 1.00 54.06 102 GLY A N 1
ATOM 837 C CA . GLY A 1 102 ? 24.502 4.351 -22.006 1.00 54.06 102 GLY A CA 1
ATOM 838 C C . GLY A 1 102 ? 26.009 4.538 -21.908 1.00 54.06 102 GLY A C 1
ATOM 839 O O . GLY A 1 102 ? 26.618 4.749 -22.980 1.00 54.06 102 GLY A O 1
#